Protein AF-A0A8H5SJ78-F1 (afdb_monomer_lite)

Sequence (148 aa):
MPYHVAHVLVNFLYTSKYENLRIGCKSGIESALTDFTTAIYVYSACVKYQLPRLQVQAAERIPIYGDKIPFLEIIKKLSGSQFTDTNLSGTLYDYICDRASAENAIMTDTSAAEIRAAMGGTMASVLCQKIAKLESEKKHLKEIFRKH

Radius of gyration: 18.22 Å; chains: 1; bounding box: 61×38×35 Å

pLDDT: mean 79.4, std 15.01, range [45.06, 96.88]

Foldseek 3Di:
DDPQLVCQVVCCVVPVDRDTDDDDPPDAQVVLLVQLVSLLVNLVVCVVVVPVSSNVVSLVSNCVSCVSHDLLVVLLSCLDPVNPVPDCDDSNVVSNLVNVVVQVVVDDPVNVVSSVVSNPDDPVVVVVVVVVVVVVVVVVVVVVVVVD

Secondary structure (DSSP, 8-state):
--HHHHHHHHHHHHHSS------S---THHHHHHHHHHHHHHHHHHHHHT-HHHHHHHHHHHHHHHTTS-HHHHHHHHTSGGGTT----THHHHHHHHHHHHHHTT--HHHHHHHHHHT-SSSHHHHHHHHHHHHHHHHHHHHHHT--

Structure (mmCIF, N/CA/C/O backbone):
data_AF-A0A8H5SJ78-F1
#
_entry.id   AF-A0A8H5SJ78-F1
#
loop_
_atom_site.group_PDB
_atom_site.id
_atom_site.type_symbol
_atom_site.label_atom_id
_atom_site.label_alt_id
_atom_site.label_comp_id
_atom_site.label_asym_id
_atom_site.label_entity_id
_atom_site.label_seq_id
_atom_site.pdbx_PDB_ins_code
_atom_site.Cartn_x
_atom_site.Cartn_y
_atom_site.Cartn_z
_atom_site.occupancy
_atom_site.B_iso_or_equiv
_atom_site.auth_seq_id
_atom_site.auth_comp_id
_atom_site.auth_asym_id
_atom_site.auth_atom_id
_atom_site.pdbx_PDB_model_num
ATOM 1 N N . MET A 1 1 ? -5.886 16.481 3.709 1.00 73.75 1 MET A N 1
ATOM 2 C CA . MET A 1 1 ? -6.414 15.107 3.550 1.00 73.75 1 MET A CA 1
ATOM 3 C C . MET A 1 1 ? -7.276 15.073 2.294 1.00 73.75 1 MET A C 1
ATOM 5 O O . MET A 1 1 ? -8.149 15.927 2.199 1.00 73.75 1 MET A O 1
ATOM 9 N N . PRO A 1 2 ? -7.024 14.174 1.328 1.00 85.56 2 PRO A N 1
ATOM 10 C CA . PRO A 1 2 ? -7.800 14.097 0.083 1.00 85.56 2 PRO A CA 1
ATOM 11 C C . PRO A 1 2 ? -9.265 13.670 0.292 1.00 85.56 2 PRO A C 1
ATOM 13 O O . PRO A 1 2 ? -9.563 12.917 1.221 1.00 85.56 2 PRO A O 1
ATOM 16 N N . TYR A 1 3 ? -10.177 14.089 -0.596 1.00 89.31 3 TYR A N 1
ATOM 17 C CA . TYR A 1 3 ? -11.618 13.795 -0.476 1.00 89.31 3 TYR A CA 1
ATOM 18 C C . TYR A 1 3 ? -11.935 12.289 -0.550 1.00 89.31 3 TYR A C 1
ATOM 20 O O . TYR A 1 3 ? -12.821 11.808 0.151 1.00 89.31 3 TYR A O 1
ATOM 28 N N . HIS A 1 4 ? -11.187 11.523 -1.350 1.00 89.94 4 HIS A N 1
ATOM 29 C CA . HIS A 1 4 ? -11.382 10.076 -1.479 1.00 89.94 4 HIS A CA 1
ATOM 30 C C . HIS A 1 4 ? -11.032 9.339 -0.176 1.00 89.94 4 HIS A C 1
ATOM 32 O O . HIS A 1 4 ? -11.699 8.376 0.177 1.00 89.94 4 HIS A O 1
ATOM 38 N N . VAL A 1 5 ? -10.059 9.839 0.595 1.00 92.44 5 VAL A N 1
ATOM 39 C CA . VAL A 1 5 ? -9.723 9.327 1.936 1.00 92.44 5 VAL A CA 1
ATOM 40 C C . VAL A 1 5 ? -10.835 9.663 2.924 1.00 92.44 5 VAL A C 1
ATOM 42 O O . VAL A 1 5 ? -11.253 8.802 3.694 1.00 92.44 5 VAL A O 1
ATOM 45 N N . ALA A 1 6 ? -11.346 10.899 2.875 1.00 93.56 6 ALA A N 1
ATOM 46 C CA . ALA A 1 6 ? -12.461 11.330 3.716 1.00 93.56 6 ALA A CA 1
ATOM 47 C C . ALA A 1 6 ? -13.692 10.432 3.526 1.00 93.56 6 ALA A C 1
ATOM 49 O O . ALA A 1 6 ? -14.308 10.032 4.510 1.00 93.56 6 ALA A O 1
ATOM 50 N N . HIS A 1 7 ? -14.005 10.062 2.280 1.00 94.81 7 HIS A N 1
ATOM 51 C CA . HIS A 1 7 ? -15.091 9.133 1.984 1.00 94.81 7 HIS A CA 1
ATOM 52 C C . HIS A 1 7 ? -14.900 7.776 2.666 1.00 94.81 7 HIS A C 1
ATOM 54 O O . HIS A 1 7 ? -15.824 7.326 3.334 1.00 94.81 7 HIS A O 1
ATOM 60 N N . VAL A 1 8 ? -13.720 7.151 2.552 1.00 96.69 8 VAL A N 1
ATOM 61 C CA . VAL A 1 8 ? -13.467 5.847 3.194 1.00 96.69 8 VAL A CA 1
ATOM 62 C C . VAL A 1 8 ? -13.664 5.943 4.707 1.00 96.69 8 VAL A C 1
ATOM 64 O O . VAL A 1 8 ? -14.319 5.085 5.295 1.00 96.69 8 VAL A O 1
ATOM 67 N N . LEU A 1 9 ? -13.131 6.998 5.335 1.00 95.81 9 LEU A N 1
ATOM 68 C CA . LEU A 1 9 ? -13.258 7.216 6.778 1.00 95.81 9 LEU A CA 1
ATOM 69 C C . LEU A 1 9 ? -14.729 7.347 7.191 1.00 95.81 9 LEU A C 1
ATOM 71 O O . LEU A 1 9 ? -15.184 6.628 8.076 1.00 95.81 9 LEU A O 1
ATOM 75 N N . VAL A 1 10 ? -15.482 8.232 6.533 1.00 95.56 10 VAL A N 1
ATOM 76 C CA . VAL A 1 10 ? -16.900 8.462 6.841 1.00 95.56 10 VAL A CA 1
ATOM 77 C C . VAL A 1 10 ? -17.718 7.200 6.574 1.00 95.56 10 VAL A C 1
ATOM 79 O O . VAL A 1 10 ? -18.460 6.762 7.449 1.00 95.56 10 VAL A O 1
ATOM 82 N N . ASN A 1 11 ? -17.547 6.560 5.415 1.00 95.56 11 ASN A N 1
ATOM 83 C CA . ASN A 1 11 ? -18.262 5.334 5.071 1.00 95.56 11 ASN A CA 1
ATOM 84 C C . ASN A 1 11 ? -18.001 4.219 6.089 1.00 95.56 11 ASN A C 1
ATOM 86 O O . ASN A 1 11 ? -18.934 3.530 6.500 1.00 95.56 11 ASN A O 1
ATOM 90 N N . PHE A 1 12 ? -16.756 4.064 6.540 1.00 96.88 12 PHE A N 1
ATOM 91 C CA . PHE A 1 12 ? -16.416 3.082 7.562 1.00 96.88 12 PHE A CA 1
ATOM 92 C C . PHE A 1 12 ? -17.125 3.360 8.891 1.00 96.88 12 PHE A C 1
ATOM 94 O O . PHE A 1 12 ? -17.612 2.420 9.513 1.00 96.88 12 PHE A O 1
ATOM 101 N N . LEU A 1 13 ? -17.239 4.620 9.319 1.00 95.56 13 LEU A N 1
ATOM 102 C CA . LEU A 1 13 ? -17.946 4.957 10.560 1.00 95.56 13 LEU A CA 1
ATOM 103 C C . LEU A 1 13 ? -19.428 4.556 10.514 1.00 95.56 13 LEU A C 1
ATOM 105 O O . LEU A 1 13 ? -19.970 4.135 11.532 1.00 95.56 13 LEU A O 1
ATOM 109 N N . TYR A 1 14 ? -20.062 4.625 9.342 1.00 96.25 14 TYR A N 1
ATOM 110 C CA . TYR A 1 14 ? -21.463 4.228 9.170 1.00 96.25 14 TYR A CA 1
ATOM 111 C C . TYR A 1 14 ? -21.658 2.731 8.894 1.00 96.25 14 TYR A C 1
ATOM 113 O O . TYR A 1 14 ? -22.666 2.161 9.302 1.00 96.25 14 TYR A O 1
ATOM 121 N N . THR A 1 15 ? -20.726 2.080 8.195 1.00 96.25 15 THR A N 1
ATOM 122 C CA . THR A 1 15 ? -20.929 0.719 7.655 1.00 96.25 15 THR A CA 1
ATOM 123 C C . THR A 1 15 ? -19.994 -0.338 8.240 1.00 96.25 15 THR A C 1
ATOM 125 O O . THR A 1 15 ? -20.192 -1.530 8.010 1.00 96.25 15 THR A O 1
ATOM 128 N N . SER A 1 16 ? -18.959 0.073 8.979 1.00 94.62 16 SER A N 1
ATOM 129 C CA . SER A 1 16 ? -17.832 -0.764 9.421 1.00 94.62 16 SER A CA 1
ATOM 130 C C . SER A 1 16 ? -17.065 -1.461 8.285 1.00 94.62 16 SER A C 1
ATOM 132 O O . SER A 1 16 ? -16.376 -2.461 8.520 1.00 94.62 16 SER A O 1
ATOM 134 N N . LYS A 1 17 ? -17.171 -0.956 7.049 1.00 95.00 17 LYS A N 1
ATOM 135 C CA . LYS A 1 17 ? -16.525 -1.526 5.862 1.00 95.00 17 LYS A CA 1
ATOM 136 C C . LYS A 1 17 ? -15.629 -0.507 5.166 1.00 95.00 17 LYS A C 1
ATOM 138 O O . LYS A 1 17 ? -16.020 0.635 4.937 1.00 95.00 17 LYS A O 1
ATOM 143 N N . TYR A 1 18 ? -14.434 -0.953 4.790 1.00 96.38 18 TYR A N 1
ATOM 144 C CA . TYR A 1 18 ? -13.573 -0.241 3.856 1.00 96.38 18 TYR A CA 1
ATOM 145 C C . TYR A 1 18 ? -14.195 -0.287 2.459 1.00 96.38 18 TYR A C 1
ATOM 147 O O . TYR A 1 18 ? -14.315 -1.363 1.867 1.00 96.38 18 TYR A O 1
ATOM 155 N N . GLU A 1 19 ? -14.525 0.878 1.913 1.00 94.88 19 GLU A N 1
ATOM 156 C CA . GLU A 1 19 ? -14.985 1.012 0.535 1.00 94.88 19 GLU A CA 1
ATOM 157 C C . GLU A 1 19 ? -14.439 2.297 -0.084 1.00 94.88 19 GLU A C 1
ATOM 159 O O . GLU A 1 19 ? -14.564 3.375 0.496 1.00 94.88 19 GLU A O 1
ATOM 164 N N . ASN A 1 20 ? -13.811 2.161 -1.255 1.00 93.25 20 ASN A N 1
ATOM 165 C CA . ASN A 1 20 ? -13.289 3.296 -2.003 1.00 93.25 20 ASN A CA 1
ATOM 166 C C . ASN A 1 20 ? -14.412 4.066 -2.685 1.00 93.25 20 ASN A C 1
ATOM 168 O O . ASN A 1 20 ? -15.380 3.495 -3.193 1.00 93.25 20 ASN A O 1
ATOM 172 N N . LEU A 1 21 ? -14.208 5.377 -2.775 1.00 89.50 21 LEU A N 1
ATOM 173 C CA . LEU A 1 21 ? -15.081 6.249 -3.533 1.00 89.50 21 LEU A CA 1
ATOM 174 C C . LEU A 1 21 ? -14.940 5.947 -5.028 1.00 89.50 21 LEU A C 1
ATOM 176 O O . LEU A 1 21 ? -13.881 6.158 -5.616 1.00 89.50 21 LEU A O 1
ATOM 180 N N . ARG A 1 22 ? -16.022 5.488 -5.655 1.00 83.69 22 ARG A N 1
ATOM 181 C CA . ARG A 1 22 ? -16.054 5.184 -7.090 1.00 83.69 22 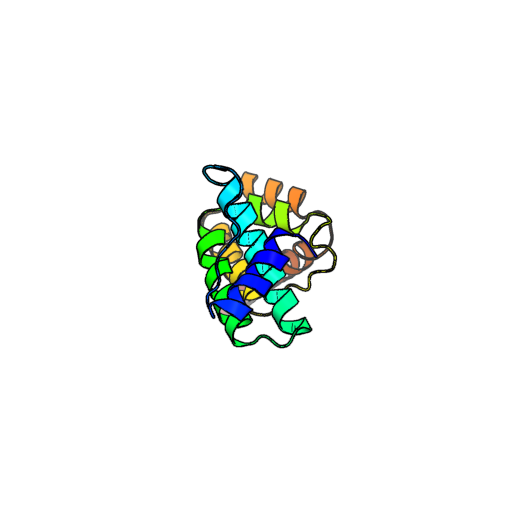ARG A CA 1
ATOM 182 C C . ARG A 1 22 ? -16.398 6.449 -7.878 1.00 83.69 22 ARG A C 1
ATOM 184 O O . ARG A 1 22 ? -17.571 6.738 -8.092 1.00 83.69 22 ARG A O 1
ATOM 191 N N . ILE A 1 23 ? -15.388 7.221 -8.287 1.00 69.31 23 ILE A N 1
ATOM 192 C CA . ILE A 1 23 ? -15.574 8.388 -9.168 1.00 69.31 23 ILE A CA 1
ATOM 193 C C . ILE A 1 23 ? -14.977 8.110 -10.538 1.00 69.31 23 ILE A C 1
ATOM 195 O O . ILE A 1 23 ? -13.760 8.010 -10.680 1.00 69.31 23 ILE A O 1
ATOM 199 N N . GLY A 1 24 ? -15.850 8.082 -11.545 1.00 64.31 24 GLY A N 1
ATOM 200 C CA . GLY A 1 24 ? -15.463 7.914 -12.941 1.00 64.31 24 GLY A CA 1
ATOM 201 C C . GLY A 1 24 ? -14.945 6.509 -13.246 1.00 64.31 24 GLY A C 1
ATOM 202 O O . GLY A 1 24 ? -14.336 5.835 -12.418 1.00 64.31 24 GLY A O 1
ATOM 203 N N . CYS A 1 25 ? -15.198 6.039 -14.463 1.00 54.25 25 CYS A N 1
ATOM 204 C CA . CYS A 1 25 ? -14.699 4.750 -14.926 1.00 54.25 25 CYS A CA 1
ATOM 205 C C . CYS A 1 25 ? -13.226 4.899 -15.338 1.00 54.25 25 CYS A C 1
ATOM 207 O O . CYS A 1 25 ? -12.900 4.940 -16.521 1.00 54.25 25 CYS A O 1
ATOM 209 N N . LYS A 1 26 ? -12.321 5.057 -14.366 1.00 64.81 26 LYS A N 1
ATOM 210 C CA . LYS A 1 26 ? -10.889 4.898 -14.634 1.00 64.81 26 LYS A CA 1
ATOM 211 C C . LYS A 1 26 ? -10.643 3.406 -14.836 1.00 64.81 26 LYS A C 1
ATOM 213 O O . LYS A 1 26 ? -10.918 2.616 -13.940 1.00 64.81 26 LYS A O 1
ATOM 218 N N . SER A 1 27 ? -10.192 2.993 -16.016 1.00 70.94 27 SER A N 1
ATOM 219 C CA . SER A 1 27 ? -9.898 1.584 -16.299 1.00 70.94 27 SER A CA 1
ATOM 220 C C . SER A 1 27 ? -8.406 1.291 -16.153 1.00 70.94 27 SER A C 1
ATOM 222 O O . SER A 1 27 ? -7.565 2.099 -16.540 1.00 70.94 27 SER A O 1
ATOM 224 N N . GLY A 1 28 ? -8.070 0.106 -15.645 1.00 81.88 28 GLY A N 1
ATOM 225 C CA . GLY A 1 28 ? -6.698 -0.409 -15.643 1.00 81.88 28 GLY A CA 1
ATOM 226 C C . GLY A 1 28 ? -5.804 0.166 -14.539 1.00 81.88 28 GLY A C 1
ATOM 227 O O . GLY A 1 28 ? -6.231 0.337 -13.396 1.00 81.88 28 GLY A O 1
ATOM 228 N N . ILE A 1 29 ? -4.539 0.424 -14.888 1.00 86.44 29 ILE A N 1
ATOM 229 C CA . ILE A 1 29 ? -3.455 0.758 -13.946 1.00 86.44 29 ILE A CA 1
ATOM 230 C C . ILE A 1 29 ? -3.741 2.054 -13.176 1.00 86.44 29 ILE A C 1
ATOM 232 O O . ILE A 1 29 ? -3.429 2.142 -11.992 1.00 86.44 29 ILE A O 1
ATOM 236 N N . GLU A 1 30 ? -4.384 3.046 -13.798 1.00 86.81 30 GLU A N 1
ATOM 237 C CA . GLU A 1 30 ? -4.673 4.329 -13.141 1.00 86.81 30 GLU A CA 1
ATOM 238 C C . GLU A 1 30 ? -5.680 4.184 -11.986 1.00 86.81 30 GLU A C 1
ATOM 240 O O . GLU A 1 30 ? -5.534 4.826 -10.939 1.00 86.81 30 GLU A O 1
ATOM 245 N N . SER A 1 31 ? -6.679 3.305 -12.142 1.00 89.00 31 SER A N 1
ATOM 246 C CA . SER A 1 31 ? -7.607 2.979 -11.052 1.00 89.00 31 SER A CA 1
ATOM 247 C C . SER A 1 31 ? -6.868 2.286 -9.921 1.00 89.00 31 SER A C 1
ATOM 249 O O . SER A 1 31 ? -6.971 2.717 -8.776 1.00 89.00 31 SER A O 1
ATOM 251 N N . ALA A 1 32 ? -6.055 1.276 -10.247 1.00 91.56 32 ALA A N 1
ATOM 252 C CA . ALA A 1 32 ? -5.270 0.555 -9.253 1.00 91.56 32 ALA A CA 1
ATOM 253 C C . ALA A 1 32 ? -4.321 1.496 -8.491 1.00 91.56 32 ALA A C 1
ATOM 255 O O . ALA A 1 32 ? -4.273 1.443 -7.267 1.00 91.56 32 ALA A O 1
ATOM 256 N N . LEU A 1 33 ? -3.641 2.421 -9.180 1.00 91.31 33 LEU A N 1
ATOM 257 C CA . LEU A 1 33 ? -2.793 3.452 -8.566 1.00 91.31 33 LEU A CA 1
ATOM 258 C C . LEU A 1 33 ? -3.574 4.375 -7.629 1.00 91.31 33 LEU A C 1
ATOM 260 O O . LEU A 1 33 ? -3.074 4.733 -6.559 1.00 91.31 33 LEU A O 1
ATOM 264 N N . THR A 1 34 ? -4.787 4.769 -8.017 1.00 91.19 34 THR A N 1
ATOM 265 C CA . THR A 1 34 ? -5.660 5.615 -7.191 1.00 91.19 34 THR A CA 1
ATOM 266 C C . THR A 1 34 ? -6.110 4.867 -5.936 1.00 91.19 34 THR A C 1
ATOM 268 O O . THR A 1 34 ? -6.020 5.403 -4.827 1.00 91.19 34 THR A O 1
ATOM 271 N N . ASP A 1 35 ? -6.530 3.613 -6.087 1.00 93.88 35 ASP A N 1
ATOM 272 C CA . ASP A 1 35 ? -6.973 2.751 -4.992 1.00 93.88 35 ASP A CA 1
ATOM 273 C C . ASP A 1 35 ? -5.823 2.429 -4.027 1.00 93.88 35 ASP A C 1
ATOM 275 O O . ASP A 1 35 ? -5.974 2.561 -2.811 1.00 93.88 35 ASP A O 1
ATOM 279 N N . PHE A 1 36 ? -4.645 2.106 -4.565 1.00 94.00 36 PHE A N 1
ATOM 280 C CA . PHE A 1 36 ? -3.409 1.879 -3.816 1.00 94.00 36 PHE A CA 1
ATOM 281 C C . PHE A 1 36 ? -3.008 3.114 -3.005 1.00 94.00 36 PHE A C 1
ATOM 283 O O . PHE A 1 36 ? -2.809 3.041 -1.792 1.00 94.00 36 PHE A O 1
ATOM 290 N N . THR A 1 37 ? -2.977 4.279 -3.655 1.00 92.12 37 THR A N 1
ATOM 291 C CA . THR A 1 37 ? -2.692 5.565 -3.002 1.00 92.12 37 THR A CA 1
ATOM 292 C C . THR A 1 37 ? -3.701 5.852 -1.885 1.00 92.12 37 THR A C 1
ATOM 294 O O . THR A 1 37 ? -3.328 6.309 -0.804 1.00 92.12 37 THR A O 1
ATOM 297 N N . THR A 1 38 ? -4.984 5.564 -2.120 1.00 94.19 38 THR A N 1
ATOM 298 C CA . THR A 1 38 ? -6.045 5.747 -1.121 1.00 94.19 38 THR A CA 1
ATOM 299 C C . THR A 1 38 ? -5.838 4.838 0.085 1.00 94.19 38 THR A C 1
ATOM 301 O O . THR A 1 38 ? -5.924 5.320 1.212 1.00 94.19 38 THR A O 1
ATOM 304 N N . ALA A 1 39 ? -5.506 3.562 -0.123 1.00 94.81 39 ALA A N 1
ATOM 305 C CA . ALA A 1 39 ? -5.217 2.620 0.957 1.00 94.81 39 ALA A CA 1
ATOM 306 C C . ALA A 1 39 ? -4.077 3.106 1.860 1.00 94.81 39 ALA A C 1
ATOM 308 O O . ALA A 1 39 ? -4.235 3.105 3.080 1.00 94.81 39 ALA A O 1
ATOM 309 N N . ILE A 1 40 ? -2.990 3.624 1.280 1.00 92.56 40 ILE A N 1
ATOM 310 C CA . ILE A 1 40 ? -1.857 4.170 2.042 1.00 92.56 40 ILE A CA 1
ATOM 311 C C . ILE A 1 40 ? -2.284 5.363 2.903 1.00 92.56 40 ILE A C 1
ATOM 313 O O . ILE A 1 40 ? -1.990 5.410 4.100 1.00 92.56 40 ILE A O 1
ATOM 317 N N . TYR A 1 41 ? -3.005 6.326 2.323 1.00 92.12 41 TYR A N 1
ATOM 318 C CA . TYR A 1 41 ? -3.457 7.484 3.093 1.00 92.12 41 TYR A CA 1
ATOM 319 C C . TYR A 1 41 ? -4.457 7.114 4.183 1.00 92.12 41 TYR A C 1
ATOM 321 O O . TYR A 1 41 ? -4.390 7.684 5.270 1.00 92.12 41 TYR A O 1
ATOM 329 N N . VAL A 1 42 ? -5.375 6.181 3.917 1.00 94.31 42 VAL A N 1
ATOM 330 C CA . VAL A 1 42 ? -6.325 5.704 4.929 1.00 94.31 42 VAL A CA 1
ATOM 331 C C . VAL A 1 42 ? -5.572 5.006 6.054 1.00 94.31 42 VAL A C 1
ATOM 333 O O . VAL A 1 42 ? -5.827 5.315 7.213 1.00 94.31 42 VAL A O 1
ATOM 336 N N . TYR A 1 43 ? -4.610 4.137 5.737 1.00 92.75 43 TYR A N 1
ATOM 337 C CA . TYR A 1 43 ? -3.778 3.465 6.735 1.00 92.75 43 TYR A CA 1
ATOM 338 C C . TYR A 1 43 ? -3.078 4.476 7.656 1.00 92.75 43 TYR A C 1
ATOM 340 O O . TYR A 1 43 ? -3.204 4.392 8.877 1.00 92.75 43 TYR A O 1
ATOM 348 N N . SER A 1 44 ? -2.434 5.495 7.076 1.00 88.12 44 SER A N 1
ATOM 349 C CA . SER A 1 44 ? -1.788 6.579 7.830 1.00 88.12 44 SER A CA 1
ATOM 350 C C . SER A 1 44 ? -2.790 7.396 8.662 1.00 88.12 44 SER A C 1
ATOM 352 O O . SER A 1 44 ? -2.570 7.665 9.845 1.00 88.12 44 SER A O 1
ATOM 354 N N . ALA A 1 45 ? -3.950 7.733 8.090 1.00 90.88 45 ALA A N 1
ATOM 355 C CA . ALA A 1 45 ? -5.002 8.459 8.796 1.00 90.88 45 ALA A CA 1
ATOM 356 C C . ALA A 1 45 ? -5.571 7.664 9.983 1.00 90.88 45 ALA A C 1
ATOM 358 O O . ALA A 1 45 ? -5.903 8.258 11.007 1.00 90.88 45 ALA A O 1
ATOM 359 N N . CYS A 1 46 ? -5.653 6.335 9.887 1.00 91.75 46 CYS A N 1
ATOM 360 C CA . CYS A 1 46 ? -6.155 5.494 10.973 1.00 91.75 46 CYS A CA 1
ATOM 361 C C . CYS A 1 46 ? -5.247 5.508 12.202 1.00 91.75 46 CYS A C 1
ATOM 363 O O . CYS A 1 46 ? -5.762 5.407 13.313 1.00 91.75 46 CYS A O 1
ATOM 365 N N . VAL A 1 47 ? -3.933 5.689 12.024 1.00 85.81 47 VAL A N 1
ATOM 366 C CA . VAL A 1 47 ? -3.002 5.899 13.145 1.00 85.81 47 VAL A CA 1
ATOM 367 C C . VAL A 1 47 ? -3.348 7.200 13.865 1.00 85.81 47 VAL A C 1
ATOM 369 O O . VAL A 1 47 ? -3.494 7.221 15.084 1.00 85.81 47 VAL A O 1
ATOM 372 N N . LYS A 1 48 ? -3.555 8.282 13.104 1.00 88.50 48 LYS A N 1
ATOM 373 C CA . LYS A 1 48 ? -3.898 9.600 13.654 1.00 88.50 48 LYS A CA 1
ATOM 374 C C . LYS A 1 48 ? -5.248 9.607 14.375 1.00 88.50 48 LYS A C 1
ATOM 376 O O . LYS A 1 48 ? -5.368 10.213 15.434 1.00 88.50 48 LYS A O 1
ATOM 381 N N . TYR A 1 49 ? -6.259 8.970 13.792 1.00 91.62 49 TYR A N 1
ATOM 382 C CA . TYR A 1 49 ? -7.632 8.977 14.308 1.00 91.62 49 TYR A CA 1
ATOM 383 C C . TYR A 1 49 ? -7.969 7.773 15.193 1.00 91.62 49 TYR A C 1
ATOM 385 O O . TYR A 1 49 ? -9.118 7.633 15.596 1.00 91.62 49 TYR A O 1
ATOM 393 N N . GLN A 1 50 ? -6.988 6.917 15.496 1.00 93.44 50 GLN A N 1
ATOM 394 C CA . GLN A 1 50 ? -7.147 5.732 16.344 1.00 93.44 50 GLN A CA 1
ATOM 395 C C . GLN A 1 50 ? -8.281 4.805 15.868 1.00 93.44 50 GLN A C 1
ATOM 397 O O . GLN A 1 50 ? -9.157 4.404 16.631 1.00 93.44 50 GLN A O 1
ATOM 402 N N . LEU A 1 51 ? -8.256 4.446 14.580 1.00 95.44 51 LEU A N 1
ATOM 403 C CA . LEU A 1 51 ? -9.236 3.557 13.943 1.00 95.44 51 LEU A CA 1
ATOM 404 C C . LEU A 1 51 ? -8.602 2.192 13.607 1.00 95.44 51 LEU A C 1
ATOM 406 O O . LEU A 1 51 ? -8.406 1.884 12.430 1.00 95.44 51 LEU A O 1
ATOM 410 N N . PRO A 1 52 ? -8.285 1.338 14.599 1.00 94.62 52 PRO A N 1
ATOM 411 C CA . PRO A 1 52 ? -7.466 0.139 14.390 1.00 94.62 52 PRO A CA 1
ATOM 412 C C . PRO A 1 52 ? -8.113 -0.878 13.441 1.00 94.62 52 PRO A C 1
ATOM 414 O O . PRO A 1 52 ? -7.437 -1.481 12.614 1.00 94.62 52 PRO A O 1
ATOM 417 N N . ARG A 1 53 ? -9.441 -1.040 13.492 1.00 96.44 53 ARG A N 1
ATOM 418 C CA . ARG A 1 53 ? -10.152 -1.953 12.579 1.00 96.44 53 ARG A CA 1
ATOM 419 C C . ARG A 1 53 ? -10.055 -1.503 11.122 1.00 96.44 53 ARG A C 1
ATOM 421 O O . ARG A 1 53 ? -9.859 -2.333 10.241 1.00 96.44 53 ARG A O 1
ATOM 428 N N . LEU A 1 54 ? -10.173 -0.199 10.872 1.00 96.69 54 LEU A N 1
ATOM 429 C CA . LEU A 1 54 ? -10.014 0.346 9.528 1.00 96.69 54 LEU A CA 1
ATOM 430 C C . LEU A 1 54 ? -8.549 0.315 9.088 1.00 96.69 54 LEU A C 1
ATOM 432 O O . LEU A 1 54 ? -8.282 0.075 7.915 1.00 96.69 54 LEU A O 1
ATOM 436 N N . GLN A 1 55 ? -7.608 0.491 10.019 1.00 94.94 55 GLN A N 1
ATOM 437 C CA . GLN A 1 55 ? -6.181 0.359 9.746 1.00 94.94 55 GLN A CA 1
ATOM 438 C C . GLN A 1 55 ? -5.847 -1.031 9.196 1.00 94.94 55 GLN A C 1
ATOM 440 O O . GLN A 1 55 ? -5.179 -1.120 8.171 1.00 94.94 55 GLN A O 1
ATOM 445 N N . VAL A 1 56 ? -6.352 -2.097 9.829 1.00 95.38 56 VAL A N 1
ATOM 446 C CA . VAL A 1 56 ? -6.166 -3.481 9.355 1.00 95.38 56 VAL A CA 1
ATOM 447 C C . VAL A 1 56 ? -6.758 -3.658 7.957 1.00 95.38 56 VAL A C 1
ATOM 449 O O . VAL A 1 56 ? -6.065 -4.112 7.052 1.00 95.38 56 VAL A O 1
ATOM 452 N N . GLN A 1 57 ? -7.997 -3.207 7.738 1.00 96.75 57 GLN A N 1
ATOM 453 C CA . GLN A 1 57 ? -8.625 -3.302 6.415 1.00 96.75 57 GLN A CA 1
ATOM 454 C C . GLN A 1 57 ? -7.846 -2.523 5.345 1.00 96.75 57 GLN A C 1
ATOM 456 O O . GLN A 1 57 ? -7.691 -2.997 4.225 1.00 96.75 57 GLN A O 1
ATOM 461 N N . ALA A 1 58 ? -7.337 -1.333 5.674 1.00 95.50 58 ALA A N 1
ATOM 462 C CA . ALA A 1 58 ? -6.524 -0.537 4.763 1.00 95.50 58 ALA A CA 1
ATOM 463 C C . ALA A 1 58 ? -5.180 -1.216 4.459 1.00 95.50 58 ALA A C 1
ATOM 465 O O . ALA A 1 58 ? -4.756 -1.216 3.306 1.00 95.50 58 ALA A O 1
ATOM 466 N N . ALA A 1 59 ? -4.550 -1.834 5.461 1.00 94.31 59 ALA A N 1
ATOM 467 C CA . ALA A 1 59 ? -3.314 -2.595 5.308 1.00 94.31 59 ALA A CA 1
ATOM 468 C C . ALA A 1 59 ? -3.494 -3.776 4.340 1.00 94.31 59 ALA A C 1
ATOM 470 O O . ALA A 1 59 ? -2.694 -3.942 3.426 1.00 94.31 59 ALA A O 1
ATOM 471 N N . GLU A 1 60 ? -4.593 -4.527 4.467 1.00 95.81 60 GLU A N 1
ATOM 472 C CA . GLU A 1 60 ? -4.952 -5.625 3.555 1.00 95.81 60 GLU A CA 1
ATOM 473 C C . GLU A 1 60 ? -5.165 -5.149 2.109 1.00 95.81 60 GLU A C 1
ATOM 475 O O . GLU A 1 60 ? -4.936 -5.898 1.159 1.00 95.81 60 GLU A O 1
ATOM 480 N N . ARG A 1 61 ? -5.602 -3.899 1.911 1.00 96.56 61 ARG A N 1
ATOM 481 C CA . ARG A 1 61 ? -5.833 -3.337 0.573 1.00 96.56 61 ARG A CA 1
ATOM 482 C C . ARG A 1 61 ? -4.557 -2.962 -0.173 1.00 96.56 61 ARG A C 1
ATOM 484 O O . ARG A 1 61 ? -4.571 -2.995 -1.402 1.00 96.56 61 ARG A O 1
ATOM 491 N N . ILE A 1 62 ? -3.478 -2.627 0.535 1.00 94.75 62 ILE A N 1
ATOM 492 C CA . ILE A 1 62 ? -2.198 -2.225 -0.071 1.00 94.75 62 ILE A CA 1
ATOM 493 C C . ILE A 1 62 ? -1.695 -3.278 -1.078 1.00 94.75 62 ILE A C 1
ATOM 495 O O . ILE A 1 62 ? -1.550 -2.914 -2.246 1.00 94.75 62 ILE A O 1
ATOM 499 N N . PRO A 1 63 ? -1.505 -4.564 -0.717 1.00 94.81 63 PRO A N 1
ATOM 500 C CA . PRO A 1 63 ? -1.061 -5.573 -1.680 1.00 94.81 63 PRO A CA 1
ATOM 501 C C . PRO A 1 63 ? -2.107 -5.855 -2.767 1.00 94.81 63 PRO A C 1
ATOM 503 O O . PRO A 1 63 ? -1.769 -5.903 -3.945 1.00 94.81 63 PRO A O 1
ATOM 506 N N . ILE A 1 64 ? -3.398 -5.921 -2.412 1.00 94.50 64 ILE A N 1
ATOM 507 C CA . ILE A 1 64 ? -4.493 -6.201 -3.365 1.00 94.50 64 ILE A CA 1
ATOM 508 C C . ILE A 1 64 ? -4.506 -5.213 -4.540 1.00 94.50 64 ILE A C 1
ATOM 510 O O . ILE A 1 64 ? -4.813 -5.589 -5.676 1.00 94.50 64 ILE A O 1
ATOM 514 N N . TYR A 1 65 ? -4.233 -3.937 -4.269 1.00 94.81 65 TYR A N 1
ATOM 515 C CA . TYR A 1 65 ? -4.166 -2.911 -5.306 1.00 94.81 65 TYR A CA 1
ATOM 516 C C . TYR A 1 65 ? -2.776 -2.816 -5.927 1.00 94.81 65 TYR A C 1
ATOM 518 O O . TYR A 1 65 ? -2.675 -2.701 -7.146 1.00 94.81 65 TYR A O 1
ATOM 526 N N . GLY A 1 66 ? -1.724 -2.896 -5.111 1.00 93.81 66 GLY A N 1
ATOM 527 C CA . GLY A 1 66 ? -0.340 -2.765 -5.552 1.00 93.81 66 GLY A CA 1
ATOM 528 C C . GLY A 1 66 ? 0.080 -3.847 -6.545 1.00 93.81 66 GLY A C 1
ATOM 529 O O . GLY A 1 66 ? 0.760 -3.550 -7.523 1.00 93.81 66 GLY A O 1
ATOM 530 N N . ASP A 1 67 ? -0.391 -5.081 -6.374 1.00 94.12 67 ASP A N 1
ATOM 531 C CA . ASP A 1 67 ? 0.003 -6.209 -7.232 1.00 94.12 67 ASP A CA 1
ATOM 532 C C . ASP A 1 67 ? -0.522 -6.083 -8.668 1.00 94.12 67 ASP A C 1
ATOM 534 O O . ASP A 1 67 ? -0.032 -6.743 -9.583 1.00 94.12 67 ASP A O 1
ATOM 538 N N . LYS A 1 68 ? -1.485 -5.184 -8.888 1.00 93.81 68 LYS A N 1
ATOM 539 C CA . LYS A 1 68 ? -2.026 -4.840 -10.210 1.00 93.81 68 LYS A CA 1
ATOM 540 C C . LYS A 1 68 ? -1.228 -3.734 -10.909 1.00 93.81 68 LYS A C 1
ATOM 542 O O . LYS A 1 68 ? -1.588 -3.336 -12.016 1.00 93.81 68 LYS A O 1
ATOM 547 N N . ILE A 1 69 ? -0.193 -3.200 -10.262 1.00 92.69 69 ILE A N 1
ATOM 548 C CA . ILE A 1 69 ? 0.582 -2.045 -10.715 1.00 92.69 69 ILE A CA 1
ATOM 549 C C . ILE A 1 69 ? 2.028 -2.493 -10.971 1.00 92.69 69 ILE A C 1
ATOM 551 O O . ILE A 1 69 ? 2.628 -3.153 -10.113 1.00 92.69 69 ILE A O 1
ATOM 555 N N . PRO A 1 70 ? 2.630 -2.118 -12.115 1.00 90.50 70 PRO A N 1
ATOM 556 C CA . PRO A 1 70 ? 4.059 -2.315 -12.334 1.00 90.50 70 PRO A CA 1
ATOM 557 C C . PRO A 1 70 ? 4.885 -1.662 -11.221 1.00 90.50 70 PRO A C 1
ATOM 559 O O . PRO A 1 70 ? 4.612 -0.526 -10.829 1.00 90.50 70 PRO A O 1
ATOM 562 N N . PHE A 1 71 ? 5.917 -2.347 -10.724 1.00 85.50 71 PHE A N 1
ATOM 563 C CA . PHE A 1 71 ? 6.687 -1.866 -9.572 1.00 85.50 71 PHE A CA 1
ATOM 564 C C . PHE A 1 71 ? 7.303 -0.476 -9.806 1.00 85.50 71 PHE A C 1
ATOM 566 O O . PHE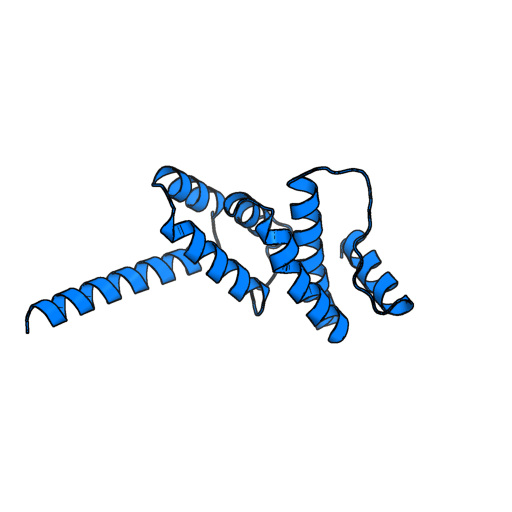 A 1 71 ? 7.242 0.385 -8.930 1.00 85.50 71 PHE A O 1
ATOM 573 N N . LEU A 1 72 ? 7.790 -0.200 -11.020 1.00 81.00 72 LEU A N 1
ATOM 574 C CA . LEU A 1 72 ? 8.295 1.124 -11.399 1.00 81.00 72 LEU A CA 1
ATOM 575 C C . LEU A 1 72 ? 7.244 2.237 -11.227 1.00 81.00 72 LEU A C 1
ATOM 577 O O . LEU A 1 72 ? 7.577 3.328 -10.767 1.00 81.00 72 LEU A O 1
ATOM 581 N N . GLU A 1 73 ? 5.979 1.976 -11.556 1.00 87.88 73 GLU A N 1
ATOM 582 C CA . GLU A 1 73 ? 4.895 2.954 -11.394 1.00 87.88 73 GLU A CA 1
ATOM 583 C C . GLU A 1 73 ? 4.564 3.191 -9.914 1.00 87.88 73 GLU A C 1
ATOM 585 O O . GLU A 1 73 ? 4.282 4.325 -9.522 1.00 87.88 73 GLU A O 1
ATOM 590 N N . ILE A 1 74 ? 4.686 2.162 -9.064 1.00 89.62 74 ILE A N 1
ATOM 591 C CA . ILE A 1 74 ? 4.589 2.310 -7.602 1.00 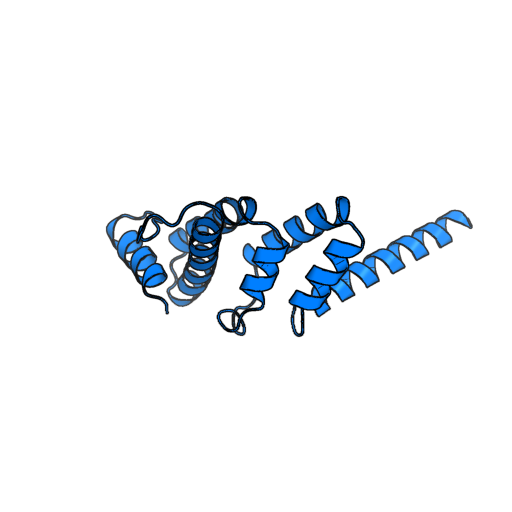89.62 74 ILE A CA 1
ATOM 592 C C . ILE A 1 74 ? 5.697 3.238 -7.097 1.00 89.62 74 ILE A C 1
ATOM 594 O O . ILE A 1 74 ? 5.413 4.186 -6.365 1.00 89.62 74 ILE A O 1
ATOM 598 N N . ILE A 1 75 ? 6.945 3.009 -7.516 1.00 84.25 75 ILE A N 1
ATOM 599 C CA . ILE A 1 75 ? 8.088 3.832 -7.104 1.00 84.25 75 ILE A CA 1
ATOM 600 C C . ILE A 1 75 ? 7.920 5.278 -7.568 1.00 84.25 75 ILE A C 1
ATOM 602 O O . ILE A 1 75 ? 7.975 6.179 -6.735 1.00 84.25 75 ILE A O 1
ATOM 606 N N . LYS A 1 76 ? 7.613 5.518 -8.851 1.00 83.88 76 LYS A N 1
ATOM 607 C CA . LYS A 1 76 ? 7.326 6.869 -9.368 1.00 83.88 76 LYS A CA 1
ATOM 608 C C . LYS A 1 76 ? 6.240 7.565 -8.549 1.00 83.88 76 LYS A C 1
ATOM 610 O O . LYS A 1 76 ? 6.362 8.748 -8.234 1.00 83.88 7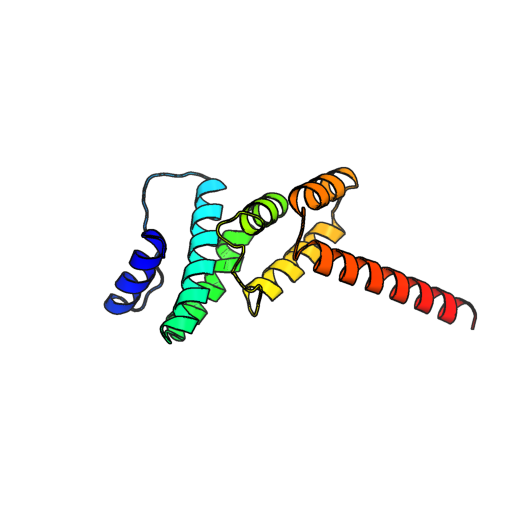6 LYS A O 1
ATOM 615 N N . LYS A 1 77 ? 5.178 6.836 -8.189 1.00 86.56 77 LYS A N 1
ATOM 616 C CA . LYS A 1 77 ? 4.063 7.387 -7.420 1.00 86.56 77 LYS A CA 1
ATOM 617 C C . LYS A 1 77 ? 4.471 7.746 -5.991 1.00 86.56 77 LYS A C 1
ATOM 619 O O . LYS A 1 77 ? 4.120 8.836 -5.545 1.00 86.56 77 LYS A O 1
ATOM 624 N N . LEU A 1 78 ? 5.210 6.874 -5.303 1.00 84.19 78 LEU A N 1
ATOM 625 C CA . LEU A 1 78 ? 5.704 7.088 -3.935 1.00 84.19 78 LEU A CA 1
ATOM 626 C C . LEU A 1 78 ? 6.816 8.143 -3.849 1.00 84.19 78 LEU A C 1
ATOM 628 O O . LEU A 1 78 ? 6.950 8.797 -2.821 1.00 84.19 78 LEU A O 1
ATOM 632 N N . SER A 1 79 ? 7.569 8.354 -4.926 1.00 79.19 79 SER A N 1
ATOM 633 C CA . SER A 1 79 ? 8.550 9.439 -5.046 1.00 79.19 79 SER A CA 1
ATOM 634 C C . SER A 1 79 ? 7.913 10.807 -5.326 1.00 79.19 79 SER A C 1
ATOM 636 O O . SER A 1 79 ? 8.600 11.825 -5.297 1.00 79.19 79 SER A O 1
ATOM 638 N N . GLY A 1 80 ? 6.606 10.856 -5.601 1.00 77.62 80 GLY A N 1
ATOM 639 C CA . GLY A 1 80 ? 5.881 12.104 -5.816 1.00 77.62 80 GLY A CA 1
ATOM 640 C C . GLY A 1 80 ? 5.746 12.949 -4.544 1.00 77.62 80 GLY A C 1
ATOM 641 O O . GLY A 1 80 ? 5.683 12.427 -3.430 1.00 77.62 80 GLY A O 1
ATOM 642 N N . SER A 1 81 ? 5.593 14.267 -4.719 1.00 73.12 81 SER A N 1
ATOM 643 C CA . SER A 1 81 ? 5.458 15.254 -3.628 1.00 73.12 81 SER A CA 1
ATOM 644 C C . SER A 1 81 ? 4.351 14.932 -2.618 1.00 73.12 81 SER A C 1
ATOM 646 O O . SER A 1 81 ? 4.410 15.326 -1.463 1.00 73.12 81 SER A O 1
ATOM 648 N N . GLN A 1 82 ? 3.338 14.181 -3.039 1.00 71.69 82 GLN A N 1
ATOM 649 C CA . GLN A 1 82 ? 2.217 13.771 -2.203 1.00 71.69 82 GLN A CA 1
ATOM 650 C C . GLN A 1 82 ? 2.618 12.814 -1.052 1.00 71.69 82 GLN A C 1
ATOM 652 O O . GLN A 1 82 ? 1.883 12.704 -0.069 1.00 71.69 82 GLN A O 1
ATOM 657 N N . PHE A 1 83 ? 3.768 12.139 -1.149 1.00 74.75 83 PHE A N 1
ATOM 658 C CA . PHE A 1 83 ? 4.251 11.170 -0.158 1.00 74.75 83 PHE A CA 1
ATOM 659 C C . PHE A 1 83 ? 5.557 11.583 0.532 1.00 74.75 83 PHE A C 1
ATOM 661 O O . PHE A 1 83 ? 6.096 10.792 1.301 1.00 74.75 83 PHE A O 1
ATOM 668 N N . THR A 1 84 ? 6.045 12.811 0.332 1.00 68.62 84 THR A N 1
ATOM 669 C CA . THR A 1 84 ? 7.320 13.278 0.917 1.00 68.62 84 THR A CA 1
ATOM 670 C C . THR A 1 84 ? 7.368 13.159 2.436 1.00 68.62 84 THR A C 1
ATOM 672 O O . THR A 1 84 ? 8.410 12.819 2.984 1.00 68.62 84 THR A O 1
ATOM 675 N N . ASP A 1 85 ? 6.229 13.364 3.099 1.00 63.06 85 ASP A N 1
ATOM 676 C CA . ASP A 1 85 ? 6.110 13.286 4.561 1.00 63.06 85 ASP A CA 1
ATOM 677 C C . ASP A 1 85 ? 5.549 11.936 5.045 1.00 63.06 85 ASP A C 1
ATOM 679 O O . ASP A 1 85 ? 5.263 11.750 6.229 1.00 63.06 85 ASP A O 1
ATOM 683 N N . THR A 1 86 ? 5.332 10.979 4.135 1.00 67.69 86 THR A N 1
ATOM 684 C CA . THR A 1 86 ? 4.800 9.660 4.492 1.00 67.69 86 THR A CA 1
ATOM 685 C C . THR A 1 86 ? 5.934 8.750 4.933 1.00 67.69 86 THR A C 1
ATOM 687 O O . THR A 1 86 ? 6.764 8.333 4.130 1.00 67.69 86 THR A O 1
ATOM 690 N N . ASN A 1 87 ? 5.945 8.397 6.217 1.00 65.31 87 ASN A N 1
ATOM 691 C CA . ASN A 1 87 ? 6.913 7.447 6.747 1.00 65.31 87 ASN A CA 1
ATOM 692 C C . ASN A 1 87 ? 6.601 6.024 6.242 1.00 65.31 87 ASN A C 1
ATOM 694 O O . ASN A 1 87 ? 5.560 5.459 6.598 1.00 65.31 87 ASN A O 1
ATOM 698 N N . LEU A 1 88 ? 7.489 5.441 5.425 1.00 67.81 88 LEU A N 1
ATOM 699 C CA . LEU A 1 88 ? 7.402 4.030 5.034 1.00 67.81 88 LEU A CA 1
ATOM 700 C C . LEU A 1 88 ? 7.668 3.162 6.262 1.00 67.81 88 LEU A C 1
ATOM 702 O O . LEU A 1 88 ? 8.807 2.950 6.667 1.00 67.81 88 LEU A O 1
ATOM 706 N N . SER A 1 89 ? 6.597 2.658 6.861 1.00 69.38 89 SER A N 1
ATOM 707 C CA . SER A 1 89 ? 6.668 1.807 8.043 1.00 69.38 89 SER A CA 1
ATOM 708 C C . SER A 1 89 ? 5.525 0.798 8.061 1.00 69.38 89 SER A C 1
ATOM 710 O O . SER A 1 89 ? 4.499 0.982 7.395 1.00 69.38 89 SER A O 1
ATOM 712 N N . GLY A 1 90 ? 5.714 -0.282 8.822 1.00 79.12 90 GLY A N 1
ATOM 713 C CA . GLY A 1 90 ? 4.746 -1.372 8.934 1.00 79.12 90 GLY A CA 1
ATOM 714 C C . GLY A 1 90 ? 4.427 -1.998 7.577 1.00 79.12 90 GLY A C 1
ATOM 715 O O . GLY A 1 90 ? 5.299 -2.107 6.718 1.00 79.12 90 GLY A O 1
ATOM 716 N N . THR A 1 91 ? 3.153 -2.324 7.353 1.00 84.50 91 THR A N 1
ATOM 717 C CA . THR A 1 91 ? 2.702 -3.082 6.176 1.00 84.50 91 THR A CA 1
ATOM 718 C C . THR A 1 91 ? 3.137 -2.488 4.835 1.00 84.50 91 THR A C 1
ATOM 720 O O . THR A 1 91 ? 3.425 -3.239 3.909 1.00 84.50 91 THR A O 1
ATOM 723 N N . LEU A 1 92 ? 3.206 -1.158 4.701 1.00 82.44 92 LEU A N 1
ATOM 724 C CA . LEU A 1 92 ? 3.657 -0.545 3.448 1.00 82.44 92 LEU A CA 1
ATOM 725 C C . LEU A 1 92 ? 5.156 -0.775 3.207 1.00 82.44 92 LEU A C 1
ATOM 727 O O . LEU A 1 92 ? 5.557 -1.015 2.073 1.00 82.44 92 LEU A O 1
ATOM 731 N N . TYR A 1 93 ? 5.979 -0.704 4.254 1.00 80.44 93 TYR A N 1
ATOM 732 C CA . TYR A 1 93 ? 7.410 -0.985 4.144 1.00 80.44 93 TYR A CA 1
ATOM 733 C C . TYR A 1 93 ? 7.649 -2.448 3.764 1.00 80.44 93 TYR A C 1
ATOM 735 O O . TYR A 1 93 ? 8.388 -2.710 2.815 1.00 80.44 93 TYR A O 1
ATOM 743 N N . ASP A 1 94 ? 6.974 -3.369 4.454 1.00 83.25 94 ASP A N 1
ATOM 744 C CA . ASP A 1 94 ? 7.090 -4.810 4.208 1.00 83.25 94 ASP A CA 1
ATOM 745 C C . ASP A 1 94 ? 6.686 -5.137 2.763 1.00 83.25 94 ASP A C 1
ATOM 747 O O . ASP A 1 94 ? 7.462 -5.726 2.013 1.00 83.25 94 ASP A O 1
ATOM 751 N N . TYR A 1 95 ? 5.538 -4.611 2.319 1.00 87.69 95 TYR A N 1
ATOM 752 C CA . TYR A 1 95 ? 5.050 -4.780 0.950 1.00 87.69 95 TYR A CA 1
ATOM 753 C C . TYR A 1 95 ? 6.050 -4.303 -0.115 1.00 87.69 95 TYR A C 1
ATOM 755 O O . TYR A 1 95 ? 6.298 -4.994 -1.105 1.00 87.69 95 TYR A O 1
ATOM 763 N N . ILE A 1 96 ? 6.634 -3.113 0.068 1.00 84.69 96 ILE A N 1
ATOM 764 C CA . ILE A 1 96 ? 7.596 -2.560 -0.893 1.00 84.69 96 ILE A CA 1
ATOM 765 C C . ILE A 1 96 ? 8.892 -3.378 -0.907 1.00 84.69 96 ILE A C 1
ATOM 767 O O . ILE A 1 96 ? 9.451 -3.590 -1.983 1.00 84.69 96 ILE A O 1
ATOM 771 N N . CYS A 1 97 ? 9.354 -3.867 0.246 1.00 78.00 97 CYS A N 1
ATOM 772 C CA . CYS A 1 97 ? 10.538 -4.725 0.331 1.00 78.00 97 CYS A CA 1
ATOM 773 C C . CYS A 1 97 ? 10.323 -6.073 -0.368 1.00 78.00 97 CYS A C 1
ATOM 775 O O . CYS A 1 97 ? 11.198 -6.520 -1.115 1.00 78.00 97 CYS A O 1
ATOM 777 N N . ASP A 1 98 ? 9.154 -6.683 -0.186 1.00 80.88 98 ASP A N 1
ATOM 778 C CA . ASP A 1 98 ? 8.796 -7.945 -0.833 1.00 80.88 98 ASP A CA 1
ATOM 779 C C . ASP A 1 98 ? 8.708 -7.773 -2.353 1.00 80.88 98 ASP A C 1
ATOM 781 O O . ASP A 1 98 ? 9.311 -8.540 -3.110 1.00 80.88 98 ASP A O 1
ATOM 785 N N . ARG A 1 99 ? 8.037 -6.710 -2.819 1.00 84.25 99 ARG A N 1
ATOM 786 C CA . ARG A 1 99 ? 7.938 -6.398 -4.254 1.00 84.25 99 ARG A CA 1
ATOM 787 C C . ARG A 1 99 ? 9.293 -6.084 -4.874 1.00 84.25 99 ARG A C 1
ATOM 789 O O . ARG A 1 99 ? 9.580 -6.597 -5.949 1.00 84.25 99 ARG A O 1
ATOM 796 N N . ALA A 1 100 ? 10.139 -5.304 -4.201 1.00 77.00 100 ALA A N 1
ATOM 797 C CA . ALA A 1 100 ? 11.486 -5.005 -4.684 1.00 77.00 100 ALA A CA 1
ATOM 798 C C . ALA A 1 100 ? 12.327 -6.280 -4.830 1.00 77.00 100 ALA A C 1
ATOM 800 O O . ALA A 1 100 ? 13.045 -6.441 -5.815 1.00 77.00 100 ALA A O 1
ATOM 801 N N . SER A 1 101 ? 12.214 -7.197 -3.867 1.00 72.69 101 SER A N 1
ATOM 802 C CA . SER A 1 101 ? 12.936 -8.472 -3.882 1.00 72.69 101 SER A CA 1
ATOM 803 C C . SER A 1 101 ? 12.467 -9.378 -5.021 1.00 72.69 101 SER A C 1
ATOM 805 O O . SER A 1 101 ? 13.295 -9.977 -5.708 1.00 72.69 101 SER A O 1
ATOM 807 N N . ALA A 1 102 ? 11.152 -9.447 -5.251 1.00 75.50 102 ALA A N 1
ATOM 808 C CA . ALA A 1 102 ? 10.569 -10.207 -6.353 1.00 75.50 102 ALA A CA 1
ATOM 809 C C . ALA A 1 102 ? 10.959 -9.631 -7.724 1.00 75.50 102 ALA A C 1
ATOM 811 O O . ALA A 1 102 ? 11.308 -10.388 -8.627 1.00 75.50 102 ALA A O 1
ATOM 812 N N . GLU A 1 103 ? 10.956 -8.303 -7.866 1.00 71.75 103 GLU A N 1
ATOM 813 C CA . GLU A 1 103 ? 11.330 -7.634 -9.113 1.00 71.75 103 GLU A CA 1
ATOM 814 C C . GLU A 1 103 ? 12.825 -7.823 -9.418 1.00 71.75 103 GLU A C 1
ATOM 816 O O . GLU A 1 103 ? 13.184 -8.162 -10.543 1.00 71.75 103 GLU A O 1
ATOM 821 N N . ASN A 1 104 ? 13.702 -7.694 -8.410 1.00 61.66 104 ASN A N 1
ATOM 822 C CA . ASN A 1 104 ? 15.156 -7.844 -8.565 1.00 61.66 104 ASN A CA 1
ATOM 823 C C . ASN A 1 104 ? 15.561 -9.246 -9.059 1.00 61.66 104 ASN A C 1
ATOM 825 O O . ASN A 1 104 ? 16.528 -9.386 -9.801 1.00 61.66 104 ASN A O 1
ATOM 829 N N . ALA A 1 105 ? 14.801 -10.285 -8.701 1.00 59.91 105 ALA A N 1
ATOM 830 C CA . ALA A 1 105 ? 15.040 -11.650 -9.176 1.00 59.91 105 ALA A CA 1
ATOM 831 C C . ALA A 1 105 ? 14.788 -11.832 -10.689 1.00 59.91 105 ALA A C 1
ATOM 833 O O . ALA A 1 105 ? 15.233 -12.825 -11.265 1.00 59.91 105 ALA A O 1
ATOM 834 N N . ILE A 1 106 ? 14.077 -10.894 -11.323 1.00 61.81 106 ILE A N 1
ATOM 835 C CA . ILE A 1 106 ? 13.614 -10.959 -12.719 1.00 61.81 106 ILE A CA 1
ATOM 836 C C . ILE A 1 106 ? 14.191 -9.778 -13.540 1.00 61.81 106 ILE A C 1
ATOM 838 O O . ILE A 1 106 ? 13.959 -9.663 -14.743 1.00 61.81 106 ILE A O 1
ATOM 842 N N . MET A 1 107 ? 14.963 -8.885 -12.909 1.00 59.41 107 MET A N 1
ATOM 843 C CA . MET A 1 107 ? 15.279 -7.560 -13.446 1.00 59.41 107 MET A CA 1
ATOM 844 C C . MET A 1 107 ? 16.348 -7.578 -14.546 1.00 59.41 107 MET A C 1
ATOM 846 O O . MET A 1 107 ? 17.380 -8.237 -14.435 1.00 59.41 107 MET A O 1
ATOM 850 N N . THR A 1 108 ? 16.121 -6.779 -15.593 1.00 54.84 108 THR A N 1
ATOM 851 C CA . THR A 1 108 ? 17.118 -6.472 -16.633 1.00 54.84 108 THR A CA 1
ATOM 852 C C . THR A 1 108 ? 17.863 -5.169 -16.308 1.00 54.84 108 THR A C 1
ATOM 854 O O . THR A 1 108 ? 17.336 -4.307 -15.597 1.00 54.84 108 THR A O 1
ATOM 857 N N . ASP A 1 109 ? 19.071 -4.982 -16.854 1.00 55.06 109 ASP A N 1
ATOM 858 C CA . ASP A 1 109 ? 19.904 -3.789 -16.603 1.00 55.06 109 ASP A CA 1
ATOM 859 C C . ASP A 1 109 ? 19.205 -2.458 -16.961 1.00 55.06 109 ASP A C 1
ATOM 861 O O . ASP A 1 109 ? 19.441 -1.430 -16.316 1.00 55.06 109 ASP A O 1
ATOM 865 N N . THR A 1 110 ? 18.303 -2.472 -17.950 1.00 52.59 110 THR A N 1
ATOM 866 C CA . THR A 1 110 ? 17.518 -1.306 -18.389 1.00 52.59 110 THR A CA 1
ATOM 867 C C . THR A 1 110 ? 16.471 -0.900 -17.349 1.00 52.59 110 THR A C 1
ATOM 869 O O . THR A 1 110 ? 16.404 0.268 -16.963 1.00 52.59 110 THR A O 1
ATOM 872 N N . SER A 1 111 ? 15.719 -1.862 -16.808 1.00 58.06 111 SER A N 1
ATOM 873 C CA . SER A 1 111 ? 14.720 -1.618 -15.757 1.00 58.06 111 SER A CA 1
ATOM 874 C C . SER A 1 111 ? 15.369 -1.095 -14.471 1.00 58.06 111 SER A C 1
ATOM 876 O O . SER A 1 111 ? 14.840 -0.197 -13.818 1.00 58.06 111 SER A O 1
ATOM 878 N N . ALA A 1 112 ? 16.576 -1.573 -14.150 1.00 59.03 112 ALA A N 1
ATOM 879 C CA . ALA A 1 112 ? 17.364 -1.085 -13.021 1.00 59.03 112 ALA A CA 1
ATOM 880 C C . ALA A 1 112 ? 17.734 0.406 -13.157 1.00 59.03 112 ALA A C 1
ATOM 882 O O . ALA A 1 112 ? 17.776 1.143 -1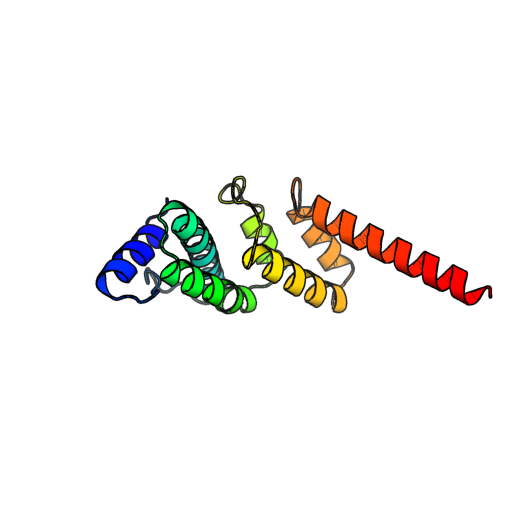2.170 1.00 59.03 112 ALA A O 1
ATOM 883 N N . ALA A 1 113 ? 18.047 0.870 -14.370 1.00 59.72 113 ALA A N 1
ATOM 884 C CA . ALA A 1 113 ? 18.394 2.266 -14.635 1.00 59.72 113 ALA A CA 1
ATOM 885 C C . ALA A 1 113 ? 17.181 3.203 -14.515 1.00 59.72 113 ALA A C 1
ATOM 887 O O . ALA A 1 113 ? 17.297 4.257 -13.891 1.00 59.72 113 ALA A O 1
ATOM 888 N N . GLU A 1 114 ? 16.019 2.805 -15.033 1.00 62.06 114 GLU A N 1
ATOM 889 C CA . GLU A 1 114 ? 14.775 3.585 -14.937 1.00 62.06 114 GLU A CA 1
ATOM 890 C C . GLU A 1 114 ? 14.263 3.687 -13.500 1.00 62.06 114 GLU A C 1
ATOM 892 O O . GLU A 1 114 ? 13.852 4.762 -13.062 1.00 62.06 114 GLU A O 1
ATOM 897 N N . ILE A 1 115 ? 14.362 2.590 -12.744 1.00 62.16 115 ILE A N 1
ATOM 898 C CA . ILE A 1 115 ? 14.074 2.565 -11.310 1.00 62.16 115 ILE A CA 1
ATOM 899 C C . ILE A 1 115 ? 15.018 3.538 -10.587 1.00 62.16 115 ILE A C 1
ATOM 901 O O . ILE A 1 115 ? 14.543 4.450 -9.917 1.00 62.16 115 ILE A O 1
ATOM 905 N N . ARG A 1 116 ? 16.339 3.469 -10.815 1.00 59.47 116 ARG A N 1
ATOM 906 C CA . ARG A 1 116 ? 17.316 4.415 -10.229 1.00 59.47 116 ARG A CA 1
ATOM 907 C C . ARG A 1 116 ? 17.046 5.882 -10.586 1.00 59.47 116 ARG A C 1
ATOM 909 O O . ARG A 1 116 ? 17.218 6.744 -9.727 1.00 59.47 116 ARG A O 1
ATOM 916 N N . ALA A 1 117 ? 16.619 6.168 -11.815 1.00 62.09 117 ALA A N 1
ATOM 917 C CA . ALA A 1 117 ? 16.296 7.522 -12.265 1.00 62.09 117 ALA A CA 1
ATOM 918 C C . ALA A 1 117 ? 15.000 8.058 -11.630 1.00 62.09 117 ALA A C 1
ATOM 920 O O . ALA A 1 117 ? 14.965 9.201 -11.177 1.00 62.09 117 ALA A O 1
ATOM 921 N N . ALA A 1 118 ? 13.955 7.228 -11.532 1.00 57.53 118 ALA A N 1
ATOM 922 C CA . ALA A 1 118 ? 12.710 7.569 -10.837 1.00 57.53 118 ALA A CA 1
ATOM 923 C C . ALA A 1 118 ? 12.910 7.746 -9.318 1.00 57.53 118 ALA A C 1
ATOM 925 O O . ALA A 1 118 ? 12.174 8.480 -8.665 1.00 57.53 118 ALA A O 1
ATOM 926 N N . MET A 1 119 ? 13.934 7.096 -8.763 1.00 58.09 119 MET A N 1
ATOM 927 C CA . MET A 1 119 ? 14.290 7.074 -7.343 1.00 58.09 119 MET A CA 1
ATOM 928 C C . MET A 1 119 ? 15.101 8.276 -6.839 1.00 58.09 119 MET A C 1
ATOM 930 O O . MET A 1 119 ? 15.610 8.218 -5.716 1.00 58.09 119 MET A O 1
ATOM 934 N N . GLY A 1 120 ? 15.250 9.345 -7.623 1.00 47.66 120 GLY A N 1
ATOM 935 C CA . GLY A 1 120 ? 16.031 10.525 -7.243 1.00 47.66 120 GLY A CA 1
ATOM 936 C C . GLY A 1 120 ? 15.721 11.032 -5.826 1.00 47.66 120 GLY A C 1
ATOM 937 O O . GLY A 1 120 ? 14.695 11.668 -5.603 1.00 47.66 120 GLY A O 1
ATOM 938 N N . GLY A 1 121 ? 16.624 10.762 -4.872 1.00 51.28 121 GLY A N 1
ATOM 939 C CA . GLY A 1 121 ? 16.637 11.388 -3.548 1.00 51.28 121 GLY A CA 1
ATOM 940 C C . GLY A 1 121 ? 16.689 10.445 -2.346 1.00 51.28 121 GLY A C 1
ATOM 941 O O . GLY A 1 121 ? 17.768 10.116 -1.862 1.00 51.28 121 GLY A O 1
ATOM 942 N N . THR A 1 122 ? 15.546 10.103 -1.752 1.00 55.41 122 THR A N 1
ATOM 943 C CA . THR A 1 122 ? 15.486 10.137 -0.275 1.00 55.41 122 THR A CA 1
ATOM 944 C C . THR A 1 122 ? 15.090 8.859 0.467 1.00 55.41 122 THR A C 1
ATOM 946 O O . THR A 1 122 ? 15.202 8.840 1.685 1.00 55.41 122 THR A O 1
ATOM 949 N N . MET A 1 123 ? 14.708 7.759 -0.186 1.00 48.47 123 MET A N 1
ATOM 950 C CA . MET A 1 123 ? 14.351 6.527 0.556 1.00 48.47 123 MET A CA 1
ATOM 951 C C . MET A 1 123 ? 14.685 5.246 -0.196 1.00 48.47 123 MET A C 1
ATOM 953 O O . MET A 1 123 ? 15.203 4.280 0.361 1.00 48.47 123 MET A O 1
ATOM 957 N N . ALA A 1 124 ? 14.498 5.284 -1.505 1.00 48.50 124 ALA A N 1
ATOM 958 C CA . ALA A 1 124 ? 14.911 4.211 -2.378 1.00 48.50 124 ALA A CA 1
ATOM 959 C C . ALA A 1 124 ? 16.453 4.156 -2.524 1.00 48.50 124 ALA A C 1
ATOM 961 O O . ALA A 1 124 ? 17.015 3.072 -2.644 1.00 48.50 124 ALA A O 1
ATOM 962 N N . SER A 1 125 ? 17.162 5.288 -2.389 1.00 45.06 125 SER A N 1
ATOM 963 C CA . SER A 1 125 ? 18.634 5.311 -2.287 1.00 45.06 125 SER A CA 1
ATOM 964 C C . SER A 1 125 ? 19.134 4.563 -1.045 1.00 45.06 125 SER A C 1
ATOM 966 O O . SER A 1 125 ? 20.079 3.784 -1.144 1.00 45.06 125 SER A O 1
ATOM 968 N N . VAL A 1 126 ? 18.444 4.722 0.091 1.00 50.31 126 VAL A N 1
ATOM 969 C CA . VAL A 1 126 ? 18.741 4.034 1.357 1.00 50.31 126 VAL A CA 1
ATOM 970 C C . VAL A 1 126 ? 18.465 2.533 1.243 1.00 50.31 126 VAL A C 1
ATOM 972 O O . VAL A 1 126 ? 19.288 1.724 1.672 1.00 50.31 126 VAL A O 1
ATOM 975 N N . LEU A 1 127 ? 17.341 2.147 0.629 1.00 54.81 127 LEU A N 1
ATOM 976 C CA . LEU A 1 127 ? 16.982 0.742 0.398 1.00 54.81 127 LEU A CA 1
ATOM 977 C C . LEU A 1 127 ? 17.947 0.058 -0.582 1.00 54.81 127 LEU A C 1
ATOM 979 O O . LEU A 1 127 ? 18.485 -0.999 -0.260 1.00 54.81 127 LEU A O 1
ATOM 983 N N . CYS A 1 128 ? 18.262 0.676 -1.722 1.00 54.50 128 CYS A N 1
ATOM 984 C CA . CYS A 1 128 ? 19.214 0.116 -2.683 1.00 54.50 128 CYS A CA 1
ATOM 985 C C . CYS A 1 128 ? 20.655 0.095 -2.159 1.00 54.50 128 CYS A C 1
ATOM 987 O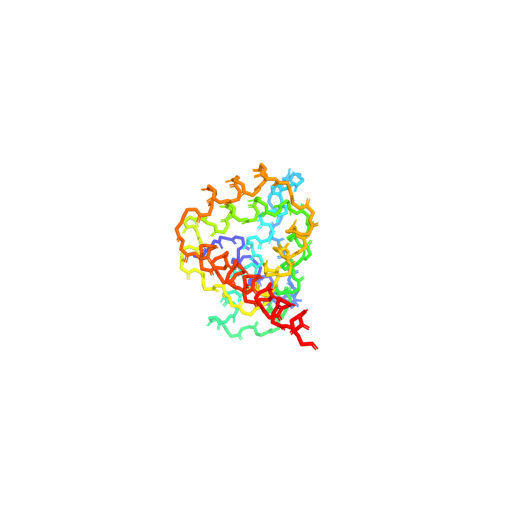 O . CYS A 1 128 ? 21.361 -0.878 -2.412 1.00 54.50 128 CYS A O 1
ATOM 989 N N . GLN A 1 129 ? 21.095 1.097 -1.384 1.00 54.00 129 GLN A N 1
ATOM 990 C CA . GLN A 1 129 ? 22.393 1.031 -0.698 1.00 54.00 129 GLN A CA 1
ATOM 991 C C . GLN A 1 129 ? 22.445 -0.128 0.297 1.00 54.00 129 GLN A C 1
ATOM 993 O O . GLN A 1 129 ? 23.452 -0.833 0.353 1.00 54.00 129 GLN A O 1
ATOM 998 N N . LYS A 1 130 ? 21.373 -0.351 1.068 1.00 56.06 130 LYS A N 1
ATOM 999 C CA . LYS A 1 130 ? 21.301 -1.484 2.001 1.00 56.06 130 LYS A CA 1
ATOM 1000 C C . LYS A 1 130 ? 21.343 -2.824 1.273 1.00 56.06 130 LYS A C 1
ATOM 1002 O O . LYS A 1 130 ? 22.102 -3.695 1.687 1.00 56.06 130 LYS A O 1
ATOM 1007 N N . ILE A 1 131 ? 20.587 -2.972 0.188 1.00 71.19 131 ILE A N 1
ATOM 1008 C CA . ILE A 1 131 ? 20.554 -4.205 -0.610 1.00 71.19 131 ILE A CA 1
ATOM 1009 C C . ILE A 1 131 ? 21.931 -4.478 -1.234 1.00 71.19 131 ILE A C 1
ATOM 1011 O O . ILE A 1 131 ? 22.489 -5.553 -1.023 1.00 71.19 131 ILE A O 1
ATOM 1015 N N . ALA A 1 132 ? 22.539 -3.486 -1.891 1.00 60.72 132 ALA A N 1
ATOM 1016 C CA . ALA A 1 132 ? 23.864 -3.631 -2.498 1.00 60.72 132 ALA A CA 1
ATOM 1017 C C . ALA A 1 132 ? 24.955 -3.972 -1.465 1.00 60.72 132 ALA A C 1
ATOM 1019 O O . ALA A 1 132 ? 25.849 -4.780 -1.731 1.00 60.72 132 ALA A O 1
ATOM 1020 N N . LYS A 1 133 ? 24.880 -3.388 -0.260 1.00 64.12 133 LYS A N 1
ATOM 1021 C CA . LYS A 1 133 ? 25.819 -3.685 0.828 1.00 64.12 133 LYS A CA 1
ATOM 1022 C C . LYS A 1 133 ? 25.686 -5.132 1.318 1.00 64.12 133 LYS A C 1
ATOM 1024 O O . LYS A 1 133 ? 26.698 -5.819 1.442 1.00 64.12 133 LYS A O 1
ATOM 1029 N N . LEU A 1 134 ? 24.459 -5.609 1.531 1.00 74.31 134 LEU A N 1
ATOM 1030 C CA . LEU A 1 134 ? 24.189 -6.983 1.969 1.00 74.31 134 LEU A CA 1
ATOM 1031 C C . LEU A 1 134 ? 24.641 -8.028 0.936 1.00 74.31 134 LEU A C 1
ATOM 1033 O O . LEU A 1 134 ? 25.165 -9.080 1.302 1.00 74.31 134 LEU A O 1
ATOM 1037 N N . GLU A 1 135 ? 24.483 -7.745 -0.357 1.00 73.69 135 GLU A N 1
ATOM 1038 C CA . GLU A 1 135 ? 24.946 -8.639 -1.425 1.00 73.69 135 GLU A CA 1
ATOM 1039 C C . GLU A 1 135 ? 26.476 -8.745 -1.483 1.00 73.69 135 GLU A C 1
ATOM 1041 O O . GLU A 1 135 ? 27.013 -9.846 -1.654 1.00 73.69 135 GLU A O 1
ATOM 1046 N N . SER A 1 136 ? 27.183 -7.630 -1.275 1.00 64.81 136 SER A N 1
ATOM 1047 C CA . SER A 1 136 ? 28.648 -7.601 -1.191 1.00 64.81 136 SER A CA 1
ATOM 1048 C C . SER A 1 136 ? 29.170 -8.413 -0.001 1.00 64.81 136 SER A C 1
ATOM 1050 O O . SER A 1 136 ? 30.035 -9.277 -0.166 1.00 64.81 136 SER A O 1
ATOM 1052 N N . GLU A 1 137 ? 28.592 -8.214 1.188 1.00 79.75 137 GLU A N 1
ATOM 1053 C CA . GLU A 1 137 ? 28.955 -8.961 2.401 1.00 79.75 137 GLU A CA 1
ATOM 1054 C C . GLU A 1 137 ? 28.709 -10.465 2.219 1.00 79.75 137 GLU A C 1
ATOM 1056 O O . GLU A 1 137 ? 29.593 -11.283 2.482 1.00 79.75 137 GLU A O 1
ATOM 1061 N N . LYS A 1 138 ? 27.554 -10.847 1.662 1.00 79.94 138 LYS A N 1
ATOM 1062 C CA . LYS A 1 138 ? 27.233 -12.245 1.336 1.00 79.94 138 LYS A CA 1
ATOM 1063 C C . LYS A 1 138 ? 28.250 -12.867 0.376 1.00 79.94 138 LYS A C 1
ATOM 1065 O O . LYS A 1 138 ? 28.615 -14.032 0.547 1.00 79.94 138 LYS A O 1
ATOM 1070 N N . LYS A 1 139 ? 28.701 -12.128 -0.642 1.00 81.25 139 LYS A N 1
ATOM 1071 C CA . LYS A 1 139 ? 29.730 -12.598 -1.582 1.00 81.25 139 LYS A CA 1
ATOM 1072 C C . LYS A 1 139 ? 31.074 -12.788 -0.877 1.00 81.25 139 LYS A C 1
ATOM 1074 O O . LYS A 1 139 ? 31.698 -13.832 -1.052 1.00 81.25 139 LYS A O 1
ATOM 1079 N N . HIS A 1 140 ? 31.469 -11.837 -0.036 1.00 80.38 140 HIS A N 1
ATOM 1080 C CA . HIS A 1 140 ? 32.710 -11.906 0.730 1.00 80.38 140 HIS A CA 1
ATOM 1081 C C . HIS A 1 140 ? 32.739 -13.106 1.690 1.00 80.38 140 HIS A C 1
ATOM 1083 O O . HIS A 1 140 ? 33.706 -13.864 1.706 1.00 80.38 140 HIS A O 1
ATOM 1089 N N . LEU A 1 141 ? 31.645 -13.348 2.419 1.00 84.19 141 LEU A N 1
ATOM 1090 C CA . LEU A 1 141 ? 31.495 -14.528 3.275 1.00 84.19 141 LEU A CA 1
ATOM 1091 C C . LEU A 1 141 ? 31.636 -15.831 2.479 1.00 84.19 141 LEU A C 1
ATOM 1093 O O . LEU A 1 141 ? 32.375 -16.724 2.887 1.00 84.19 141 LEU A O 1
ATOM 1097 N N . LYS A 1 142 ? 30.983 -15.935 1.315 1.00 83.62 142 LYS A N 1
ATOM 1098 C CA . LYS A 1 142 ? 31.126 -17.110 0.439 1.00 83.62 142 LYS A CA 1
ATOM 1099 C C . LYS A 1 142 ? 32.568 -17.327 -0.017 1.00 83.62 142 LYS A C 1
ATOM 1101 O O . LYS A 1 142 ? 33.001 -18.470 -0.113 1.00 83.62 142 LYS A O 1
ATOM 1106 N N . GLU A 1 143 ? 33.309 -16.261 -0.298 1.00 82.62 143 GLU A N 1
ATOM 1107 C CA . GLU A 1 143 ? 34.720 -16.351 -0.685 1.00 82.62 143 GLU A CA 1
ATOM 1108 C C . GLU A 1 143 ? 35.623 -16.787 0.478 1.00 82.62 143 GLU A C 1
ATOM 1110 O O . GLU A 1 143 ? 36.551 -17.563 0.251 1.00 82.62 143 GLU A O 1
ATOM 1115 N N . ILE A 1 144 ? 35.338 -16.356 1.712 1.00 82.56 144 ILE A N 1
ATOM 1116 C CA . ILE A 1 144 ? 36.046 -16.811 2.922 1.00 82.56 144 ILE A CA 1
ATOM 1117 C C . ILE A 1 144 ? 35.818 -18.309 3.146 1.00 82.56 144 ILE A C 1
ATOM 1119 O O . ILE A 1 144 ? 36.781 -19.057 3.317 1.00 82.56 144 ILE A O 1
ATOM 1123 N N . PHE A 1 145 ? 34.561 -18.756 3.080 1.00 67.25 145 PHE A N 1
ATOM 1124 C CA . PHE A 1 145 ? 34.201 -20.166 3.257 1.00 67.25 145 PHE A CA 1
ATOM 1125 C C . PHE A 1 145 ? 34.700 -21.077 2.130 1.00 67.25 145 PHE A C 1
ATOM 1127 O O . PHE A 1 145 ? 34.762 -22.280 2.324 1.00 67.25 145 PHE A O 1
ATOM 1134 N N . ARG A 1 146 ? 35.073 -20.536 0.963 1.00 71.75 146 ARG A N 1
ATOM 1135 C CA . ARG A 1 146 ? 35.677 -21.316 -0.133 1.00 71.75 146 ARG A CA 1
ATOM 1136 C C . ARG A 1 146 ? 37.189 -21.519 0.023 1.00 71.75 146 ARG A C 1
ATOM 1138 O O . ARG A 1 146 ? 37.784 -22.241 -0.771 1.00 71.75 146 ARG A O 1
ATOM 1145 N N . LYS A 1 147 ? 37.827 -20.807 0.957 1.00 63.56 147 LYS A N 1
ATOM 1146 C CA . LYS A 1 147 ? 39.281 -20.844 1.198 1.00 63.56 147 LYS A CA 1
ATOM 1147 C C . LYS A 1 147 ? 39.677 -21.684 2.421 1.00 63.56 147 LYS A C 1
ATOM 1149 O O . LYS A 1 147 ? 40.870 -21.781 2.690 1.00 63.56 147 LYS A O 1
ATOM 1154 N N . HIS A 1 148 ? 38.705 -22.241 3.137 1.00 48.31 148 HIS A N 1
ATOM 1155 C CA . HIS A 1 148 ? 38.875 -23.240 4.197 1.00 48.31 148 HIS A CA 1
ATOM 1156 C C . HIS A 1 148 ? 38.246 -24.553 3.732 1.00 48.31 148 HIS A C 1
ATOM 1158 O O . HIS A 1 148 ? 38.736 -25.611 4.175 1.00 48.31 148 HIS A O 1
#